Protein AF-A0A355QDF5-F1 (afdb_monomer_lite)

Foldseek 3Di:
DEKEQEDQDPNATKIWDFDQDPVGTDIDIDGPVVRVVVCVVVVHYYYYDPNVD

Sequence (53 aa):
EQVVVSELRDRTFFAELHLSGPDGPQVVSARPSDAIALAIRTGTSVFAAEEVL

Structure (mmCIF, N/CA/C/O backbone):
data_AF-A0A355QDF5-F1
#
_entry.id   AF-A0A355QDF5-F1
#
loop_
_atom_site.group_PDB
_atom_site.id
_atom_site.type_symbol
_atom_site.label_atom_id
_atom_site.label_alt_id
_atom_site.label_comp_id
_atom_site.label_asym_id
_atom_site.label_entity_id
_atom_site.label_seq_id
_atom_site.pdbx_PDB_ins_code
_atom_site.Cartn_x
_atom_site.Cartn_y
_atom_site.Cartn_z
_atom_site.occupancy
_atom_site.B_iso_or_equiv
_atom_site.auth_seq_id
_atom_site.auth_comp_id
_atom_site.auth_asym_id
_atom_site.auth_atom_id
_atom_site.pdbx_PDB_model_num
ATOM 1 N N . GLU A 1 1 ? -6.574 8.612 5.925 1.00 87.75 1 GLU A N 1
ATOM 2 C CA . GLU A 1 1 ? -5.569 7.540 5.760 1.00 87.75 1 GLU A CA 1
ATOM 3 C C . GLU A 1 1 ? -5.734 6.963 4.363 1.00 87.75 1 GLU A C 1
ATOM 5 O O . GLU A 1 1 ? -6.876 6.863 3.925 1.00 87.75 1 GLU A O 1
ATOM 10 N N . GLN A 1 2 ? -4.649 6.684 3.639 1.00 95.94 2 GLN A N 1
ATOM 11 C CA . GLN A 1 2 ? -4.700 6.174 2.259 1.00 95.94 2 GLN A CA 1
ATOM 12 C C . GLN A 1 2 ? -3.467 5.335 1.909 1.00 95.94 2 GLN A C 1
ATOM 14 O O . GLN A 1 2 ? -2.410 5.496 2.522 1.00 95.94 2 GLN A O 1
ATOM 19 N N . VAL A 1 3 ? -3.605 4.462 0.912 1.00 98.00 3 VAL A N 1
ATOM 20 C CA . VAL A 1 3 ? -2.491 3.719 0.307 1.00 98.00 3 VAL A CA 1
ATOM 21 C C . VAL A 1 3 ? -2.188 4.299 -1.066 1.00 98.00 3 VAL A C 1
ATOM 23 O O . VAL A 1 3 ? -3.111 4.513 -1.848 1.00 98.00 3 VAL A O 1
ATOM 26 N N . VAL A 1 4 ? -0.910 4.512 -1.375 1.00 98.12 4 VAL A N 1
ATOM 27 C CA . VAL A 1 4 ? -0.462 5.003 -2.686 1.00 98.12 4 VAL A CA 1
ATOM 28 C C . VAL A 1 4 ? 0.595 4.056 -3.242 1.00 98.12 4 VAL A C 1
ATOM 30 O O . VAL A 1 4 ? 1.608 3.834 -2.591 1.00 98.12 4 VAL A O 1
ATOM 33 N N . VAL A 1 5 ? 0.390 3.494 -4.433 1.00 97.56 5 VAL A N 1
ATOM 34 C CA . VAL A 1 5 ? 1.470 2.846 -5.199 1.00 97.56 5 VAL A CA 1
ATOM 35 C C . VAL A 1 5 ? 2.261 3.961 -5.879 1.00 97.56 5 VAL A C 1
ATOM 37 O O . VAL A 1 5 ? 1.739 4.603 -6.787 1.00 97.56 5 VAL A O 1
ATOM 40 N N . SER A 1 6 ? 3.461 4.251 -5.376 1.00 96.94 6 SER A N 1
ATOM 41 C CA . SER A 1 6 ? 4.167 5.511 -5.648 1.00 96.94 6 SER A CA 1
ATOM 42 C C . SER A 1 6 ? 5.225 5.418 -6.744 1.00 96.94 6 SER A C 1
ATOM 44 O O . SER A 1 6 ? 5.441 6.394 -7.453 1.00 96.94 6 SER A O 1
ATOM 46 N N . GLU A 1 7 ? 5.891 4.272 -6.903 1.00 95.75 7 GLU A N 1
ATOM 47 C CA . GLU A 1 7 ? 6.977 4.127 -7.879 1.00 95.75 7 GLU A CA 1
ATOM 48 C C . GLU A 1 7 ? 7.115 2.695 -8.420 1.00 95.75 7 GLU A C 1
ATOM 50 O O . GLU A 1 7 ? 6.758 1.709 -7.764 1.00 95.75 7 GLU A O 1
ATOM 55 N N . LEU A 1 8 ? 7.684 2.595 -9.625 1.00 95.31 8 LEU A N 1
ATOM 56 C CA . LEU A 1 8 ? 8.160 1.364 -10.250 1.00 95.31 8 LEU A CA 1
ATOM 57 C C . LEU A 1 8 ? 9.648 1.530 -10.571 1.00 95.31 8 LEU A C 1
ATOM 59 O O . LEU A 1 8 ? 10.019 2.266 -11.485 1.00 95.31 8 LEU A O 1
ATOM 63 N N . ARG A 1 9 ? 10.509 0.810 -9.851 1.00 94.25 9 ARG A N 1
ATOM 64 C CA . ARG A 1 9 ? 11.961 0.812 -10.077 1.00 94.25 9 ARG A CA 1
ATOM 65 C C . ARG A 1 9 ? 12.455 -0.608 -10.277 1.00 94.25 9 ARG A C 1
ATOM 67 O O . ARG A 1 9 ? 12.134 -1.488 -9.488 1.00 94.25 9 ARG A O 1
ATOM 74 N N . ASP A 1 10 ? 13.226 -0.845 -11.335 1.00 94.25 10 ASP A N 1
ATOM 75 C CA . ASP A 1 10 ? 13.802 -2.163 -11.638 1.00 94.25 10 ASP A CA 1
ATOM 76 C C . ASP A 1 10 ? 12.758 -3.296 -11.638 1.00 94.25 10 ASP A C 1
ATOM 78 O O . ASP A 1 10 ? 12.976 -4.375 -11.088 1.00 94.25 10 ASP A O 1
ATOM 82 N N . ARG A 1 11 ? 11.586 -3.040 -12.243 1.00 93.06 11 ARG A N 1
ATOM 83 C CA . ARG A 1 11 ? 10.418 -3.950 -12.258 1.00 93.06 11 ARG A CA 1
ATOM 84 C C . ARG A 1 11 ? 9.834 -4.268 -10.872 1.00 93.06 11 ARG A C 1
ATOM 86 O O . ARG A 1 11 ? 9.068 -5.218 -10.734 1.00 93.06 11 ARG A O 1
ATOM 93 N N . THR A 1 12 ? 10.175 -3.478 -9.861 1.00 94.88 12 THR A N 1
ATOM 94 C CA . THR A 1 12 ? 9.673 -3.599 -8.492 1.00 94.88 12 THR A CA 1
ATOM 95 C C . THR A 1 12 ? 8.800 -2.397 -8.163 1.00 94.88 12 THR A C 1
ATOM 97 O O . THR A 1 12 ? 9.255 -1.257 -8.232 1.00 94.88 12 THR A O 1
ATOM 100 N N . PHE A 1 13 ? 7.543 -2.654 -7.814 1.00 96.88 13 PHE A N 1
ATOM 101 C CA . PHE A 1 13 ? 6.625 -1.623 -7.341 1.00 96.88 13 PHE A CA 1
ATOM 102 C C . PHE A 1 13 ? 6.855 -1.332 -5.856 1.00 96.88 13 PHE A C 1
ATOM 104 O O . PHE A 1 13 ? 7.084 -2.255 -5.067 1.00 96.88 13 PHE A O 1
ATOM 111 N N . PHE A 1 14 ? 6.701 -0.070 -5.472 1.00 97.62 14 PHE A N 1
ATOM 112 C CA . PHE A 1 14 ? 6.724 0.382 -4.084 1.00 97.62 14 PHE A CA 1
ATOM 113 C C . PHE A 1 14 ? 5.416 1.091 -3.742 1.00 97.62 14 PHE A C 1
ATOM 115 O O . PHE A 1 14 ? 4.714 1.604 -4.616 1.00 97.62 14 PHE A O 1
ATOM 122 N N . ALA A 1 15 ? 5.072 1.076 -2.459 1.00 98.25 15 ALA A N 1
ATOM 123 C CA . ALA A 1 15 ? 3.884 1.731 -1.952 1.00 98.25 15 ALA A CA 1
ATOM 124 C C . ALA A 1 15 ? 4.190 2.544 -0.695 1.00 98.25 15 ALA A C 1
ATOM 126 O O . ALA A 1 15 ? 5.151 2.296 0.035 1.00 98.25 15 ALA A O 1
ATOM 127 N N . GLU A 1 16 ? 3.309 3.490 -0.424 1.00 98.19 16 GLU A N 1
ATOM 128 C CA . GLU A 1 16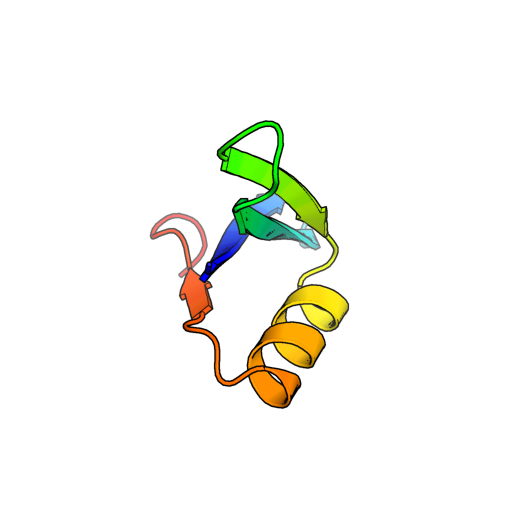 ? 3.319 4.339 0.749 1.00 98.19 16 GLU A CA 1
ATOM 129 C C . GLU A 1 16 ? 2.002 4.198 1.505 1.00 98.19 16 GLU A C 1
ATOM 131 O O . GLU A 1 16 ? 0.912 4.192 0.923 1.00 98.19 16 GLU A O 1
ATOM 136 N N . LEU A 1 17 ? 2.109 4.117 2.827 1.00 97.56 17 LEU A N 1
ATOM 137 C CA . LEU A 1 17 ? 0.991 4.224 3.751 1.00 97.56 17 LEU A CA 1
ATOM 138 C C . LEU A 1 17 ? 0.967 5.645 4.299 1.00 97.56 17 LEU A C 1
ATOM 140 O O . LEU A 1 17 ? 1.881 6.052 5.016 1.00 97.56 17 LEU A O 1
ATOM 144 N N . HIS A 1 18 ? -0.082 6.386 3.971 1.00 97.25 18 HIS A N 1
ATOM 145 C CA . HIS A 1 18 ? -0.312 7.735 4.474 1.00 97.25 18 HIS A CA 1
ATOM 146 C C . HIS A 1 18 ? -1.234 7.631 5.687 1.00 97.25 18 HIS A C 1
ATOM 148 O O . HIS A 1 18 ? -2.447 7.422 5.556 1.00 97.25 18 HIS A O 1
ATOM 154 N N . LEU A 1 19 ? -0.639 7.732 6.871 1.00 95.31 19 LEU A N 1
ATOM 155 C CA . LEU A 1 19 ? -1.272 7.507 8.167 1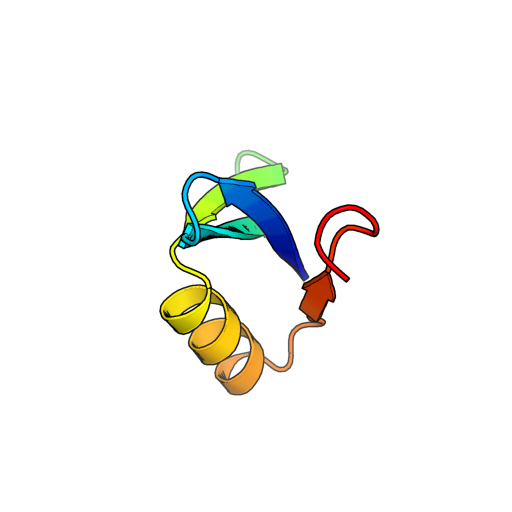.00 95.31 19 LEU A CA 1
ATOM 156 C C . LEU A 1 19 ? -1.463 8.827 8.919 1.00 95.31 19 LEU A C 1
ATOM 158 O O . LEU A 1 19 ? -0.771 9.816 8.671 1.00 95.31 19 LEU A O 1
ATOM 162 N N . SER A 1 20 ? -2.399 8.844 9.862 1.00 94.06 20 SER A N 1
ATOM 163 C CA . SER A 1 20 ? -2.603 9.966 10.779 1.00 94.06 20 SER A CA 1
ATOM 164 C C . SER A 1 20 ? -2.446 9.461 12.207 1.00 94.06 20 SER A C 1
ATOM 166 O O . SER A 1 20 ? -3.250 8.660 12.672 1.00 94.06 20 SER A O 1
ATOM 168 N N . GLY A 1 21 ? -1.380 9.890 12.882 1.00 91.38 21 GLY A N 1
ATOM 169 C CA . GLY A 1 21 ? -1.075 9.494 14.255 1.00 91.38 21 GLY A CA 1
ATOM 170 C C . GLY A 1 21 ? -1.132 10.666 15.239 1.00 91.38 21 GLY A C 1
ATOM 171 O O . GLY A 1 21 ? -1.336 11.812 14.832 1.00 91.38 21 GLY A O 1
ATOM 172 N N . PRO A 1 22 ? -0.905 10.403 16.538 1.00 93.50 22 PRO A N 1
ATOM 173 C CA . PRO A 1 22 ? -0.810 11.442 17.569 1.00 93.50 22 PRO A CA 1
ATOM 174 C C . PRO A 1 22 ? 0.273 12.491 17.278 1.00 93.50 22 PRO A C 1
ATOM 176 O O . PRO A 1 22 ? 0.095 13.660 17.604 1.00 93.50 22 PRO A O 1
ATOM 179 N N . ASP A 1 23 ? 1.355 12.079 16.610 1.00 94.19 23 ASP A N 1
ATOM 180 C CA . ASP A 1 23 ? 2.474 12.941 16.206 1.00 94.19 23 ASP A CA 1
ATOM 181 C C . ASP A 1 23 ? 2.242 13.635 14.847 1.00 94.19 23 ASP A C 1
ATOM 183 O O . ASP A 1 23 ? 3.149 14.257 14.293 1.00 94.19 23 ASP A O 1
ATOM 187 N N . GLY A 1 24 ? 1.030 13.525 14.291 1.00 95.31 24 GLY A N 1
ATOM 188 C CA . GLY A 1 24 ? 0.646 14.105 13.008 1.00 95.31 24 GLY A CA 1
ATOM 189 C C . GLY A 1 24 ? 0.694 13.121 11.829 1.00 95.31 24 GLY A C 1
ATOM 190 O O . GLY A 1 24 ? 0.682 11.898 12.018 1.00 95.31 24 GLY A O 1
ATOM 191 N N . PRO A 1 25 ? 0.674 13.642 10.587 1.00 96.38 25 PRO A N 1
ATOM 192 C CA . PRO A 1 25 ? 0.736 12.830 9.376 1.00 96.38 25 PRO A CA 1
ATOM 193 C C . PRO A 1 25 ? 2.064 12.081 9.265 1.00 96.38 25 PRO A C 1
ATOM 195 O O . PRO A 1 25 ? 3.129 12.665 9.462 1.00 96.38 25 PRO A O 1
ATOM 198 N N . GLN A 1 26 ? 2.003 10.802 8.901 1.00 96.25 26 GLN A N 1
ATOM 199 C CA . GLN A 1 26 ? 3.187 9.978 8.669 1.00 96.25 26 GLN A CA 1
ATOM 200 C C . GLN A 1 26 ? 3.081 9.243 7.339 1.00 96.25 26 GLN A C 1
ATOM 202 O O . GLN A 1 26 ? 2.007 8.779 6.957 1.00 96.25 26 GLN A O 1
ATOM 207 N N . VAL A 1 27 ? 4.217 9.124 6.657 1.00 97.00 27 VAL A N 1
ATOM 208 C CA . VAL A 1 27 ? 4.348 8.346 5.426 1.00 97.00 27 VAL A CA 1
ATOM 209 C C . VAL A 1 27 ? 5.293 7.190 5.702 1.00 97.00 27 VAL A C 1
ATOM 211 O O . VAL A 1 27 ? 6.448 7.396 6.077 1.00 97.00 27 VAL A O 1
ATOM 214 N N . VAL A 1 28 ? 4.788 5.970 5.547 1.00 96.38 28 VAL A N 1
ATOM 215 C CA . VAL A 1 28 ? 5.549 4.743 5.793 1.00 96.38 28 VAL A CA 1
ATOM 216 C C . VAL A 1 28 ? 5.717 3.987 4.485 1.00 96.38 28 VAL A C 1
ATOM 218 O O . VAL A 1 28 ? 4.735 3.661 3.821 1.00 96.38 28 VAL A O 1
ATOM 221 N N . SER A 1 29 ? 6.965 3.684 4.128 1.00 97.06 29 SER A N 1
ATOM 222 C CA . SER A 1 29 ? 7.273 2.835 2.976 1.00 97.06 29 SER A CA 1
ATOM 223 C C . SER A 1 29 ? 6.806 1.400 3.232 1.00 97.06 29 SER A C 1
ATOM 225 O O . SER A 1 29 ? 7.048 0.834 4.302 1.00 97.06 29 SER A O 1
ATOM 227 N N . ALA A 1 30 ? 6.139 0.810 2.247 1.00 96.94 30 ALA A N 1
ATOM 228 C CA . ALA A 1 30 ? 5.619 -0.546 2.303 1.00 96.94 30 ALA A CA 1
ATOM 229 C C . ALA A 1 30 ? 5.739 -1.242 0.942 1.00 96.94 30 ALA A C 1
ATOM 231 O O . ALA A 1 30 ? 5.794 -0.617 -0.118 1.00 96.94 30 ALA A O 1
ATOM 232 N N . ARG A 1 31 ? 5.725 -2.579 0.958 1.00 97.38 31 ARG A N 1
ATOM 233 C CA . ARG A 1 31 ? 5.519 -3.347 -0.273 1.00 97.38 31 ARG A CA 1
ATOM 234 C C . ARG A 1 31 ? 4.047 -3.229 -0.692 1.00 97.38 31 ARG A C 1
ATOM 236 O O . ARG A 1 31 ? 3.178 -3.304 0.183 1.00 97.38 31 ARG A O 1
ATOM 243 N N . PRO A 1 32 ? 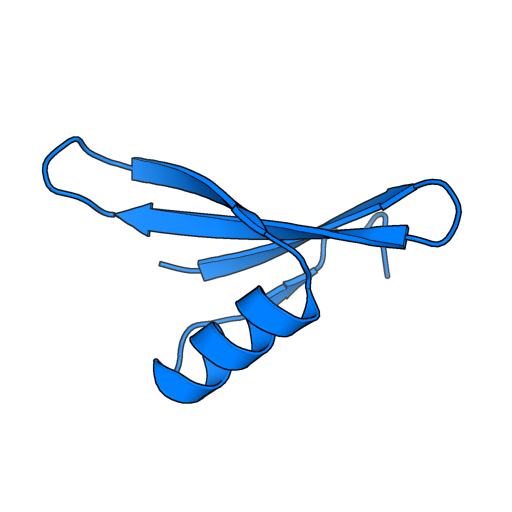3.734 -3.151 -1.999 1.00 97.12 32 PRO A N 1
ATOM 244 C CA . PRO A 1 32 ? 2.354 -3.038 -2.476 1.00 97.12 32 PRO A CA 1
ATOM 245 C C . PRO A 1 32 ? 1.433 -4.149 -1.965 1.00 97.12 32 PRO A C 1
ATOM 247 O O . PRO A 1 32 ? 0.298 -3.875 -1.591 1.00 97.12 32 PRO A O 1
ATOM 250 N N . SER A 1 33 ? 1.923 -5.390 -1.866 1.00 97.69 33 SER A N 1
ATOM 251 C CA . SER A 1 33 ? 1.135 -6.517 -1.348 1.00 97.69 33 SER A CA 1
ATOM 252 C C . SER A 1 33 ? 0.639 -6.290 0.081 1.00 97.69 33 SER A C 1
ATOM 254 O O . SER A 1 33 ? -0.515 -6.577 0.390 1.00 97.69 33 SER A O 1
ATOM 256 N N . ASP A 1 34 ? 1.502 -5.760 0.949 1.00 97.81 34 ASP A N 1
ATOM 257 C CA . ASP A 1 34 ? 1.184 -5.538 2.358 1.00 97.81 34 ASP A CA 1
ATOM 258 C C . ASP A 1 34 ? 0.246 -4.334 2.505 1.00 97.81 34 ASP A C 1
ATOM 260 O O . ASP A 1 34 ? -0.729 -4.387 3.259 1.00 97.81 34 ASP A O 1
ATOM 264 N N . ALA A 1 35 ? 0.502 -3.278 1.726 1.00 97.62 35 ALA A N 1
ATOM 265 C CA . ALA A 1 35 ? -0.297 -2.063 1.719 1.00 97.62 35 ALA A CA 1
ATOM 266 C C . ALA A 1 35 ? -1.729 -2.310 1.215 1.00 97.62 35 ALA A C 1
ATOM 268 O O . ALA A 1 35 ? -2.694 -1.927 1.876 1.00 97.62 35 ALA A O 1
ATOM 269 N N . ILE A 1 36 ? -1.885 -3.039 0.107 1.00 97.31 36 ILE A N 1
ATOM 270 C CA . ILE A 1 36 ? -3.198 -3.425 -0.429 1.00 97.31 36 ILE A CA 1
ATOM 271 C C . ILE A 1 36 ? -3.943 -4.324 0.565 1.00 97.31 36 ILE A C 1
ATOM 273 O O . ILE A 1 36 ? -5.132 -4.125 0.811 1.00 97.31 36 ILE A O 1
ATOM 277 N N . ALA A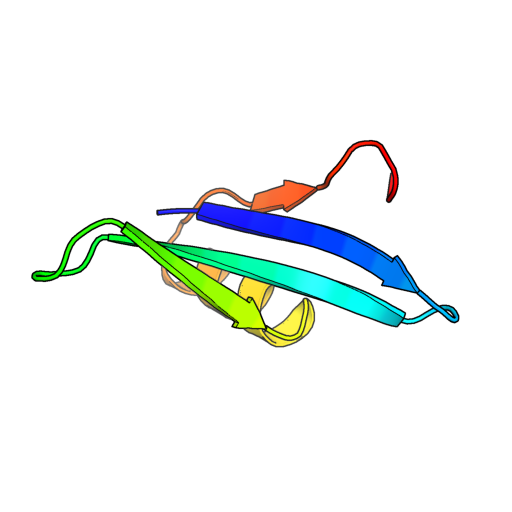 1 37 ? -3.257 -5.288 1.186 1.00 98.06 37 ALA A N 1
ATOM 278 C CA . ALA A 1 37 ? -3.886 -6.160 2.174 1.00 98.06 37 ALA A CA 1
ATOM 279 C C . ALA A 1 37 ? -4.389 -5.379 3.402 1.00 98.06 37 ALA A C 1
ATOM 281 O O . ALA A 1 37 ? -5.437 -5.719 3.954 1.00 98.06 37 ALA A O 1
ATOM 282 N N . LEU A 1 38 ? -3.661 -4.341 3.831 1.00 96.94 38 LEU A N 1
ATOM 283 C CA . LEU A 1 38 ? -4.123 -3.421 4.871 1.00 96.94 38 LEU A CA 1
ATOM 284 C C . LEU A 1 38 ? -5.361 -2.652 4.413 1.00 96.94 38 LEU A C 1
ATOM 286 O O . LEU A 1 38 ? -6.369 -2.719 5.110 1.00 96.94 38 LEU A O 1
ATOM 290 N N . ALA A 1 39 ? -5.318 -2.027 3.233 1.00 97.19 39 ALA A N 1
ATOM 291 C CA . ALA A 1 39 ? -6.439 -1.264 2.686 1.00 97.19 39 ALA A CA 1
ATOM 292 C C . ALA A 1 39 ? -7.733 -2.086 2.603 1.00 97.19 39 ALA A C 1
ATOM 294 O O . ALA A 1 39 ? -8.795 -1.598 2.981 1.00 97.19 39 ALA A O 1
ATOM 295 N N . ILE A 1 40 ? -7.647 -3.356 2.192 1.00 97.56 40 ILE A N 1
ATOM 296 C CA . ILE A 1 40 ? -8.798 -4.273 2.162 1.00 97.56 40 ILE A CA 1
ATOM 297 C C . ILE A 1 40 ? -9.366 -4.499 3.568 1.00 97.56 40 ILE A C 1
ATOM 299 O O . ILE A 1 40 ? -10.581 -4.481 3.752 1.00 97.56 40 ILE A O 1
ATOM 303 N N . ARG A 1 41 ? -8.505 -4.718 4.570 1.00 97.31 41 ARG A N 1
ATOM 304 C CA . ARG A 1 41 ? -8.945 -4.966 5.953 1.00 97.31 41 ARG A CA 1
ATOM 305 C C . ARG A 1 41 ? -9.544 -3.729 6.615 1.00 97.31 41 ARG A C 1
ATOM 307 O O . ARG A 1 41 ? -10.406 -3.877 7.475 1.00 97.31 41 ARG A O 1
ATOM 314 N N . THR A 1 42 ? -9.074 -2.541 6.251 1.00 96.12 42 THR A N 1
ATOM 315 C CA . THR A 1 42 ? -9.496 -1.273 6.862 1.00 96.12 42 THR A CA 1
ATOM 316 C C . THR A 1 42 ? -10.551 -0.528 6.044 1.00 96.12 42 THR A C 1
ATOM 318 O O . THR A 1 42 ? -11.109 0.450 6.532 1.00 96.12 42 THR A O 1
ATOM 321 N N . GLY A 1 43 ? -10.843 -0.969 4.816 1.00 96.12 43 GLY A N 1
ATOM 322 C CA . GLY A 1 43 ? -11.735 -0.265 3.890 1.00 96.12 43 GLY A CA 1
ATOM 323 C C . GLY A 1 43 ? -11.152 1.056 3.376 1.00 96.12 43 GLY A C 1
ATOM 324 O O . GLY A 1 43 ? -11.898 1.964 3.016 1.00 96.12 43 GLY A O 1
ATOM 325 N N . THR A 1 44 ? -9.828 1.194 3.384 1.00 96.12 44 THR A N 1
ATOM 326 C CA . THR A 1 44 ? -9.140 2.434 3.016 1.00 96.12 44 THR A CA 1
ATOM 327 C C . THR A 1 44 ? -8.960 2.548 1.499 1.00 96.12 44 THR A C 1
ATOM 329 O O . THR A 1 44 ? -8.708 1.556 0.819 1.00 96.12 44 THR A O 1
ATOM 332 N N . SER A 1 45 ? -9.042 3.769 0.963 1.00 97.62 45 SER A N 1
ATOM 333 C CA . SER A 1 45 ? -8.799 4.043 -0.456 1.00 97.62 45 SER A CA 1
ATOM 334 C C . SER A 1 45 ? -7.373 3.686 -0.888 1.00 97.62 45 SER A C 1
ATOM 336 O O . SER A 1 45 ? -6.402 3.946 -0.169 1.00 97.62 45 SER A O 1
ATOM 338 N N . VAL A 1 46 ? -7.263 3.138 -2.099 1.00 97.56 46 VAL A N 1
ATOM 339 C CA . VAL A 1 46 ? -5.997 2.833 -2.772 1.00 97.56 46 VAL A CA 1
ATOM 340 C C . VAL A 1 46 ? -5.872 3.723 -4.002 1.00 97.56 46 VAL A C 1
ATOM 342 O O . VAL A 1 46 ? -6.806 3.812 -4.798 1.00 97.56 46 VAL A O 1
ATOM 345 N N . PHE A 1 47 ? -4.712 4.346 -4.158 1.00 97.81 47 PHE A N 1
ATOM 346 C CA . PHE A 1 47 ? -4.342 5.170 -5.301 1.00 97.81 47 PHE A CA 1
ATOM 347 C C . PHE A 1 47 ? -3.081 4.613 -5.961 1.00 97.81 47 PHE A C 1
ATOM 349 O O . PHE A 1 47 ? -2.279 3.929 -5.322 1.00 97.81 47 PHE A O 1
ATOM 356 N N . ALA A 1 48 ? -2.897 4.932 -7.234 1.00 96.94 48 ALA A N 1
ATOM 357 C CA . ALA A 1 48 ? -1.666 4.693 -7.971 1.00 96.94 48 ALA A CA 1
ATOM 358 C C . ALA A 1 48 ? -1.196 6.028 -8.549 1.00 96.94 48 ALA A C 1
ATOM 360 O O . ALA A 1 48 ? -2.025 6.819 -9.004 1.00 96.94 48 ALA A O 1
ATOM 361 N N . ALA A 1 49 ? 0.106 6.290 -8.476 1.00 95.12 49 ALA A N 1
ATOM 362 C CA . ALA A 1 49 ? 0.708 7.430 -9.149 1.00 95.12 49 ALA A CA 1
ATOM 363 C C . ALA A 1 49 ? 0.579 7.262 -10.674 1.00 95.12 49 ALA A C 1
ATOM 365 O O . ALA A 1 49 ? 0.595 6.139 -11.180 1.00 95.12 49 ALA A O 1
ATOM 366 N N . GLU A 1 50 ? 0.436 8.362 -11.410 1.00 93.44 50 GLU A N 1
ATOM 367 C CA . GLU A 1 50 ? 0.248 8.313 -12.869 1.00 93.44 50 GLU A CA 1
ATOM 368 C C . GLU A 1 50 ? 1.454 7.658 -13.559 1.00 93.44 50 GLU A C 1
ATOM 370 O O . GLU A 1 50 ? 1.313 6.940 -14.540 1.00 93.44 50 GLU A O 1
ATOM 375 N N . GLU A 1 51 ? 2.647 7.842 -12.997 1.00 89.25 51 GLU A N 1
ATOM 376 C CA . GLU A 1 51 ? 3.911 7.313 -13.503 1.00 89.25 51 GLU A CA 1
ATOM 377 C C . GLU A 1 51 ? 4.009 5.779 -13.441 1.00 89.25 51 GLU A C 1
ATOM 379 O O . GLU A 1 51 ? 4.935 5.203 -14.019 1.00 89.25 51 GLU A O 1
ATOM 384 N N . VAL A 1 52 ? 3.096 5.118 -12.719 1.00 90.00 52 VAL A N 1
ATOM 385 C CA . VAL A 1 52 ? 3.068 3.656 -12.551 1.00 90.00 52 VAL A CA 1
ATOM 386 C C . VAL A 1 52 ? 1.832 2.981 -13.162 1.00 90.00 52 VAL A C 1
ATOM 388 O O . VAL A 1 52 ? 1.690 1.763 -13.001 1.00 90.00 52 VAL A O 1
ATOM 391 N N . LEU A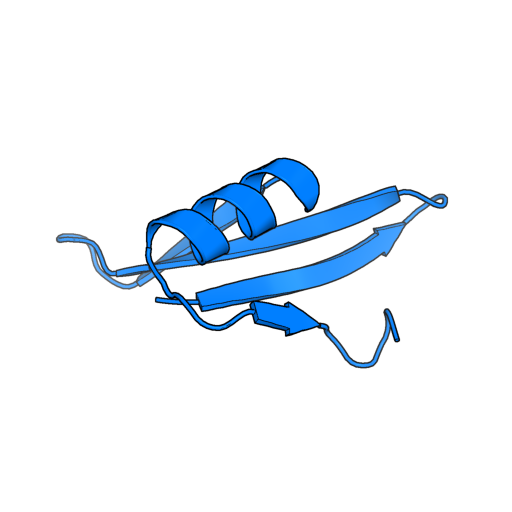 1 53 ? 0.954 3.741 -13.829 1.00 84.50 53 LEU A N 1
ATOM 392 C CA . LEU A 1 53 ? -0.200 3.242 -14.595 1.00 84.50 53 LEU A CA 1
ATOM 393 C C . LEU A 1 53 ? 0.187 2.910 -16.045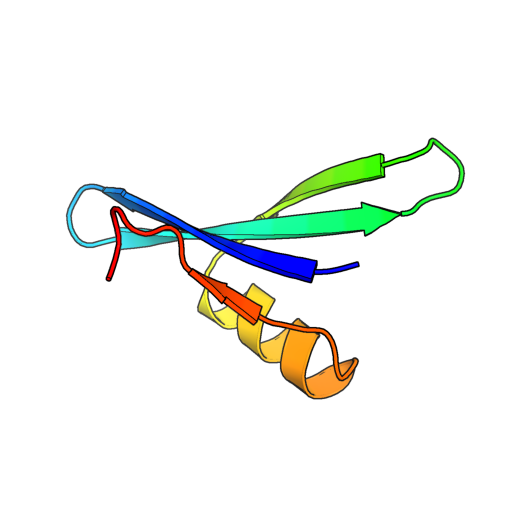 1.00 84.50 53 LEU A C 1
ATOM 395 O O . LEU A 1 53 ? -0.358 1.905 -16.560 1.00 84.50 53 LEU A O 1
#

Secondary structure (DSSP, 8-state):
-EEEEEEEETTEEEEEEEEEETTEEEEEEE-HHHHHHHHHHHT--EEE-GGG-

pLDDT: mean 95.73, std 2.76, range [84.5, 98.25]

Radius of gyration: 11.08 Å; chains: 1; bounding box: 26×21×32 Å